Protein AF-A0A504KJ77-F1 (afdb_monomer_lite)

Sequence (96 aa):
MNRALADILVLFNKILAIVIILSSMVIFGQRAEVSGVSSIFGYLTGAVVGLSIASILCGIIALLALIENHLRRITEHAGNTTEYAAPSRRIEPRIG

Secondary structure (DSSP, 8-state):
--HHHHHHHHHHHHHHHHHHHHHHHHHHHHHHHHTTS-HHHHHHHHHHHHHHHHHHHHHHHHHHHHHHHHHHHHHHHHHHHHHTTS----------

pLDDT: mean 80.3, std 11.9, range [52.47, 93.69]

Foldseek 3Di:
DPVVVVVVLVVVLVVVLVVLQVVLLVVQLVVCVVVVHPSVVSNVVSNVVSNVVSVVVSVVSVVVVVVVVVVVVVVVVVVVVVVVVPPPPPPDPPDD

Structure (mmCIF, N/CA/C/O backbone):
data_AF-A0A504KJ77-F1
#
_entry.id   AF-A0A504KJ77-F1
#
loop_
_atom_site.group_PDB
_atom_site.id
_atom_site.type_symbol
_atom_site.label_atom_id
_atom_site.label_alt_id
_atom_site.label_comp_id
_atom_site.label_asym_id
_atom_site.label_entity_id
_atom_site.label_seq_id
_atom_site.pdbx_PDB_ins_code
_atom_site.Cartn_x
_atom_site.Cartn_y
_atom_site.Cartn_z
_atom_site.occupancy
_atom_site.B_iso_or_equiv
_atom_site.auth_seq_id
_atom_site.auth_comp_id
_atom_site.auth_asym_id
_atom_site.auth_atom_id
_atom_site.pdbx_PDB_model_num
ATOM 1 N N . MET A 1 1 ? -10.461 0.049 21.754 1.00 62.69 1 MET A N 1
ATOM 2 C CA . MET A 1 1 ? -9.034 0.121 21.376 1.00 62.69 1 MET A CA 1
ATOM 3 C C . MET A 1 1 ? -8.359 1.173 22.235 1.00 62.69 1 MET A C 1
ATOM 5 O O . MET A 1 1 ? -8.953 2.228 22.426 1.00 62.69 1 MET A O 1
ATOM 9 N N . ASN A 1 2 ? -7.155 0.916 22.754 1.00 68.94 2 ASN A N 1
ATOM 10 C CA . ASN A 1 2 ? -6.324 2.015 23.247 1.00 68.94 2 ASN A CA 1
ATOM 11 C C . ASN A 1 2 ? -6.028 2.915 22.038 1.00 68.94 2 ASN A C 1
ATOM 13 O O . ASN A 1 2 ? -5.597 2.403 21.006 1.00 68.94 2 ASN A O 1
ATOM 17 N N . ARG A 1 3 ? -6.301 4.219 22.125 1.00 73.19 3 ARG A N 1
ATOM 18 C CA . ARG A 1 3 ? -6.165 5.166 21.000 1.00 73.19 3 ARG A CA 1
ATOM 19 C C . ARG A 1 3 ? -4.771 5.096 20.353 1.00 73.19 3 ARG A C 1
ATOM 21 O O . ARG A 1 3 ? -4.648 5.211 19.142 1.00 73.19 3 ARG A O 1
ATOM 28 N N . ALA A 1 4 ? -3.761 4.764 21.159 1.00 73.44 4 ALA A N 1
ATOM 29 C CA . ALA A 1 4 ? -2.388 4.518 20.732 1.00 73.44 4 ALA A CA 1
ATOM 30 C C . ALA A 1 4 ? -2.222 3.346 19.741 1.00 73.44 4 ALA A C 1
ATOM 32 O O . ALA A 1 4 ? -1.468 3.465 18.785 1.00 73.44 4 ALA A O 1
ATOM 33 N N . LEU A 1 5 ? -2.930 2.226 19.927 1.00 72.06 5 LEU A N 1
ATOM 34 C CA . LEU A 1 5 ? -2.841 1.068 19.021 1.00 72.06 5 LEU A CA 1
ATOM 35 C C . LEU A 1 5 ? -3.397 1.396 17.631 1.00 72.06 5 LEU A C 1
ATOM 37 O O . LEU A 1 5 ? -2.837 0.963 16.628 1.00 72.06 5 LEU A O 1
ATOM 41 N N . ALA A 1 6 ? -4.464 2.197 17.577 1.00 71.56 6 ALA A N 1
ATOM 42 C CA . ALA A 1 6 ? -5.062 2.649 16.325 1.00 71.56 6 ALA A CA 1
ATOM 43 C C . ALA A 1 6 ? -4.092 3.533 15.524 1.00 71.56 6 ALA A C 1
ATOM 45 O O . ALA A 1 6 ? -3.858 3.275 14.345 1.00 71.56 6 ALA A O 1
ATOM 46 N N . ASP A 1 7 ? -3.485 4.528 16.179 1.00 77.62 7 ASP A N 1
ATOM 47 C CA . ASP A 1 7 ? -2.517 5.428 15.539 1.00 77.62 7 ASP A CA 1
ATOM 48 C C . ASP A 1 7 ? -1.264 4.684 15.058 1.00 77.62 7 ASP A C 1
ATOM 50 O O . ASP A 1 7 ? -0.776 4.936 13.954 1.00 77.62 7 ASP A O 1
ATOM 54 N N . ILE A 1 8 ? -0.770 3.721 15.843 1.00 81.94 8 ILE A N 1
ATOM 55 C CA . ILE A 1 8 ? 0.382 2.897 15.457 1.00 81.94 8 ILE A CA 1
ATOM 56 C C . ILE A 1 8 ? 0.042 2.043 14.233 1.00 81.94 8 ILE A C 1
ATOM 58 O O . ILE A 1 8 ? 0.840 1.997 13.300 1.00 81.94 8 ILE A O 1
ATOM 62 N N . LEU A 1 9 ? -1.138 1.414 14.179 1.00 80.00 9 LEU A N 1
ATOM 63 C CA . LEU A 1 9 ? -1.551 0.638 13.005 1.00 80.00 9 LEU A CA 1
ATOM 64 C C . LEU A 1 9 ? -1.636 1.503 11.745 1.00 80.00 9 LEU A C 1
ATOM 66 O O . LEU A 1 9 ? -1.179 1.080 10.685 1.00 80.00 9 LEU A O 1
ATOM 70 N N . VAL A 1 10 ? -2.192 2.713 11.847 1.00 80.31 10 VAL A N 1
ATOM 71 C CA . VAL A 1 10 ? -2.280 3.649 10.715 1.00 80.31 10 VAL A CA 1
ATOM 72 C C . VAL A 1 10 ? -0.885 4.042 10.229 1.00 80.31 10 VAL A C 1
ATOM 74 O O . VAL A 1 10 ? -0.624 4.034 9.023 1.00 80.31 10 VAL A O 1
ATOM 77 N N . LEU A 1 11 ? 0.029 4.338 11.156 1.00 86.81 11 LEU A N 1
ATOM 78 C CA . LEU A 1 11 ? 1.415 4.663 10.834 1.00 86.81 11 LEU A CA 1
ATOM 79 C C . LEU A 1 11 ? 2.130 3.483 10.162 1.00 86.81 11 LEU A C 1
ATOM 81 O O . LEU A 1 11 ? 2.724 3.658 9.097 1.00 86.81 11 LEU A O 1
ATOM 85 N N . PHE A 1 12 ? 2.030 2.283 10.739 1.00 85.25 12 PHE A N 1
ATOM 86 C CA . PHE A 1 12 ? 2.611 1.069 10.169 1.00 85.25 12 PHE A CA 1
ATOM 87 C C . PHE A 1 12 ? 2.048 0.781 8.781 1.00 85.25 12 PHE A C 1
ATOM 89 O O . PHE A 1 12 ? 2.818 0.473 7.880 1.00 85.25 12 PHE A O 1
ATOM 96 N N . ASN A 1 13 ? 0.742 0.952 8.569 1.00 86.88 13 ASN A N 1
ATOM 97 C CA . ASN A 1 13 ? 0.110 0.717 7.274 1.00 86.88 13 ASN A CA 1
ATOM 98 C C . ASN A 1 13 ? 0.654 1.663 6.188 1.00 86.88 13 ASN A C 1
ATOM 100 O O . ASN A 1 13 ? 0.966 1.223 5.083 1.00 86.88 13 ASN A O 1
ATOM 104 N N . LYS A 1 14 ? 0.857 2.951 6.511 1.00 87.25 14 LYS A N 1
ATOM 105 C CA . LYS A 1 14 ? 1.497 3.902 5.583 1.00 87.25 14 LYS A CA 1
ATOM 106 C C . LYS A 1 14 ? 2.937 3.508 5.264 1.00 87.25 14 LYS A C 1
ATOM 108 O O . LYS A 1 14 ? 3.332 3.555 4.103 1.00 87.25 14 LYS A O 1
ATOM 113 N N . ILE A 1 15 ? 3.716 3.124 6.276 1.00 92.44 15 ILE A N 1
ATOM 114 C CA . ILE A 1 15 ? 5.110 2.699 6.088 1.00 92.44 15 ILE A CA 1
ATOM 115 C C . ILE A 1 15 ? 5.162 1.448 5.207 1.00 92.44 15 ILE A C 1
ATOM 117 O O . ILE A 1 15 ? 5.930 1.394 4.251 1.00 92.44 15 ILE A O 1
ATOM 121 N N . LEU A 1 16 ? 4.305 0.468 5.482 1.00 90.38 16 LEU A N 1
ATOM 122 C CA . LEU A 1 16 ? 4.264 -0.806 4.775 1.00 90.38 16 LEU A CA 1
ATOM 123 C C . LEU A 1 16 ? 3.860 -0.614 3.305 1.00 90.38 16 LEU A C 1
ATOM 125 O O . LEU A 1 16 ? 4.487 -1.195 2.422 1.00 90.38 16 LEU A O 1
ATOM 129 N N . ALA A 1 17 ? 2.913 0.287 3.023 1.00 88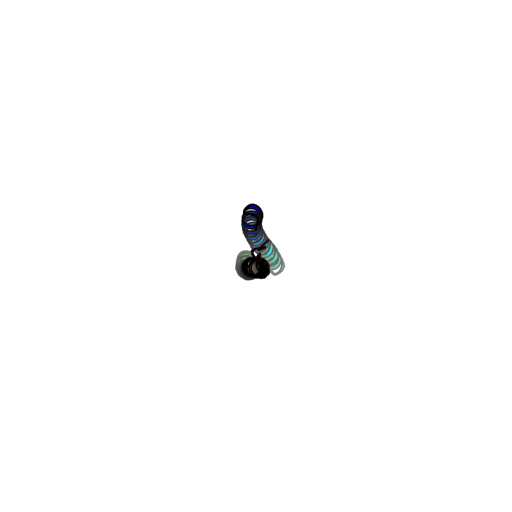.81 17 ALA A N 1
ATOM 130 C CA . ALA A 1 17 ? 2.569 0.681 1.657 1.00 88.81 17 ALA A CA 1
ATOM 131 C C . ALA A 1 17 ? 3.769 1.272 0.897 1.00 88.81 17 ALA A C 1
ATOM 133 O O . ALA A 1 17 ? 4.052 0.860 -0.228 1.00 88.81 17 ALA A O 1
ATOM 134 N N . ILE A 1 18 ? 4.509 2.196 1.521 1.00 92.12 18 ILE A N 1
ATOM 135 C CA . ILE A 1 18 ? 5.703 2.809 0.917 1.00 92.12 18 ILE A CA 1
ATOM 136 C C . ILE A 1 18 ? 6.766 1.741 0.636 1.00 92.12 18 ILE A C 1
ATOM 138 O O . ILE A 1 18 ? 7.332 1.707 -0.455 1.00 92.12 18 ILE A O 1
ATOM 142 N N . VAL A 1 19 ? 7.006 0.836 1.587 1.00 93.19 19 VAL A N 1
ATOM 143 C CA . VAL A 1 19 ? 7.988 -0.248 1.441 1.00 93.19 19 VAL A CA 1
ATOM 144 C C . VAL A 1 19 ? 7.614 -1.190 0.293 1.00 93.19 19 VAL A C 1
ATOM 146 O O . VAL A 1 19 ? 8.482 -1.553 -0.502 1.00 93.19 19 VAL A O 1
ATOM 149 N N . ILE A 1 20 ? 6.337 -1.555 0.145 1.00 92.38 20 ILE A N 1
ATOM 150 C CA . ILE A 1 20 ? 5.874 -2.399 -0.970 1.00 92.38 20 ILE A CA 1
ATOM 151 C C . ILE A 1 20 ? 6.088 -1.698 -2.313 1.00 92.38 20 ILE A C 1
ATOM 153 O O . ILE A 1 20 ? 6.607 -2.301 -3.254 1.00 92.38 20 ILE A O 1
ATOM 157 N N . ILE A 1 21 ? 5.714 -0.423 -2.418 1.00 91.25 21 ILE A N 1
ATOM 158 C CA . ILE A 1 21 ? 5.838 0.327 -3.674 1.00 91.25 21 ILE A CA 1
ATOM 159 C C . ILE A 1 21 ? 7.315 0.478 -4.059 1.00 91.25 21 ILE A C 1
ATOM 161 O O . ILE A 1 21 ? 7.690 0.197 -5.194 1.00 91.25 21 ILE A O 1
ATOM 165 N N . LEU A 1 22 ? 8.182 0.844 -3.113 1.00 91.69 22 LEU A N 1
ATOM 166 C CA . LEU A 1 22 ? 9.612 0.993 -3.389 1.00 91.69 22 LEU A CA 1
ATOM 167 C C . LEU A 1 22 ? 10.275 -0.345 -3.738 1.00 91.69 22 LEU A C 1
ATOM 169 O O . LEU A 1 22 ? 11.022 -0.421 -4.711 1.00 91.69 22 LEU A O 1
ATOM 173 N N . SER A 1 23 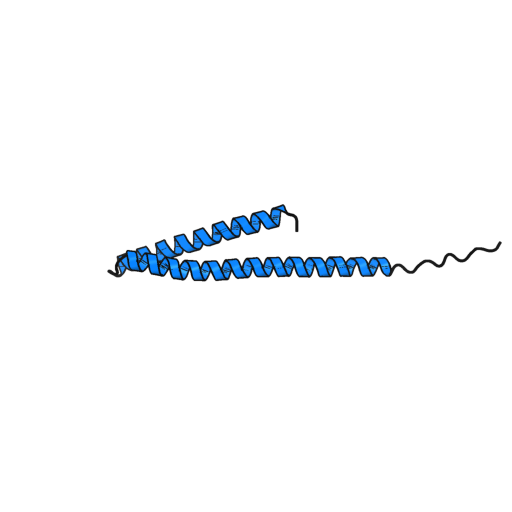? 9.982 -1.413 -2.991 1.00 91.69 23 SER A N 1
ATOM 174 C CA . SER A 1 23 ? 10.559 -2.737 -3.263 1.00 91.69 23 SER A CA 1
ATOM 175 C C . SER A 1 23 ? 10.122 -3.288 -4.622 1.00 91.69 23 SER A C 1
ATOM 177 O O . SER A 1 23 ? 10.959 -3.773 -5.378 1.00 91.69 23 SER A O 1
ATOM 179 N N . SER A 1 24 ? 8.847 -3.152 -4.985 1.00 90.31 24 SER A N 1
ATOM 180 C CA . SER A 1 24 ? 8.350 -3.558 -6.307 1.00 90.31 24 SER A CA 1
ATOM 181 C C . SER A 1 24 ? 8.962 -2.739 -7.448 1.00 90.31 24 SER A C 1
ATOM 183 O O . SER A 1 24 ? 9.377 -3.330 -8.445 1.00 90.31 24 SER A O 1
ATOM 185 N N . MET A 1 25 ? 9.112 -1.417 -7.305 1.00 88.19 25 MET A N 1
ATOM 186 C CA . MET A 1 25 ? 9.822 -0.595 -8.295 1.00 88.19 25 MET A CA 1
ATOM 187 C C . MET A 1 25 ? 11.269 -1.056 -8.489 1.00 88.19 25 MET A C 1
ATOM 189 O O . MET A 1 25 ? 11.701 -1.208 -9.630 1.00 88.19 25 MET A O 1
ATOM 193 N N . VAL A 1 26 ? 12.004 -1.331 -7.407 1.00 90.81 26 VAL A N 1
ATOM 194 C CA . VAL A 1 26 ? 13.393 -1.817 -7.485 1.00 90.81 26 VAL A CA 1
ATOM 195 C C . VAL A 1 26 ? 13.463 -3.189 -8.160 1.00 90.81 26 VAL A C 1
ATOM 197 O O . VAL A 1 26 ? 14.255 -3.374 -9.080 1.00 90.81 26 VAL A O 1
ATOM 200 N N . ILE A 1 27 ? 12.606 -4.137 -7.763 1.00 89.94 27 ILE A N 1
ATOM 201 C CA . ILE A 1 27 ? 12.594 -5.499 -8.321 1.00 89.94 27 ILE A CA 1
ATOM 202 C C . ILE A 1 27 ? 12.312 -5.474 -9.827 1.00 89.94 27 ILE A C 1
ATOM 204 O O . ILE A 1 27 ? 13.008 -6.135 -10.599 1.00 89.94 27 ILE A O 1
ATOM 208 N N . PHE A 1 28 ? 11.296 -4.727 -10.263 1.00 88.31 28 PHE A N 1
ATOM 209 C CA . PHE A 1 28 ? 10.939 -4.659 -11.680 1.00 88.31 28 PHE A CA 1
ATOM 210 C C . PHE A 1 28 ? 11.918 -3.808 -12.496 1.00 88.31 28 PHE A C 1
ATOM 212 O O . PHE A 1 28 ? 12.186 -4.151 -13.646 1.00 88.31 28 PHE A O 1
ATOM 219 N N . GLY A 1 29 ? 12.492 -2.751 -11.914 1.00 85.38 29 GLY A N 1
ATOM 220 C CA . GLY A 1 29 ? 13.552 -1.958 -12.540 1.00 85.38 29 GLY A CA 1
ATOM 221 C C . GLY A 1 29 ? 14.798 -2.791 -12.835 1.00 85.38 29 GLY A C 1
ATOM 222 O O . GLY A 1 29 ? 15.229 -2.865 -13.984 1.00 85.38 29 GLY A O 1
ATOM 223 N N . GLN A 1 30 ? 15.305 -3.519 -11.834 1.00 89.19 30 GLN A N 1
ATOM 224 C CA . GLN A 1 30 ? 16.455 -4.415 -12.005 1.00 89.19 30 GLN A CA 1
ATOM 225 C C . GLN A 1 30 ? 16.170 -5.540 -13.001 1.00 89.19 30 GLN A C 1
ATOM 227 O O . GLN A 1 30 ? 17.020 -5.888 -13.819 1.00 89.19 30 GLN A O 1
ATOM 232 N N . ARG A 1 31 ? 14.958 -6.109 -12.979 1.00 86.94 31 ARG A N 1
ATOM 233 C CA . ARG A 1 31 ? 14.572 -7.125 -13.966 1.00 86.9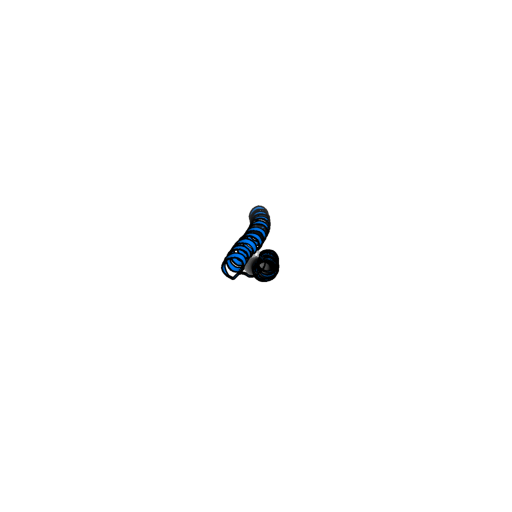4 31 ARG A CA 1
ATOM 234 C C . ARG A 1 31 ? 14.531 -6.560 -15.383 1.00 86.94 31 ARG A C 1
ATOM 236 O O . ARG A 1 31 ? 14.974 -7.251 -16.295 1.00 86.94 31 ARG A O 1
ATOM 243 N N . ALA A 1 32 ? 14.038 -5.339 -15.583 1.00 84.19 32 ALA A N 1
ATOM 244 C CA . ALA A 1 32 ? 14.008 -4.709 -16.902 1.00 84.19 32 ALA A CA 1
ATOM 245 C C . ALA A 1 32 ? 15.421 -4.484 -17.462 1.00 84.19 32 ALA A C 1
ATOM 247 O O . ALA A 1 32 ? 15.664 -4.834 -18.615 1.00 84.19 32 ALA A O 1
ATOM 248 N N . GLU A 1 33 ? 16.357 -4.026 -16.623 1.00 81.88 33 GLU A N 1
ATOM 249 C CA . GLU A 1 33 ? 17.771 -3.846 -16.984 1.00 81.88 33 GLU A CA 1
ATOM 250 C C . GLU A 1 33 ? 18.416 -5.146 -17.477 1.00 81.88 33 GLU A C 1
ATOM 252 O O . GLU A 1 33 ? 19.049 -5.167 -18.530 1.00 81.88 33 GLU A O 1
ATOM 257 N N . VAL A 1 34 ? 18.188 -6.255 -16.768 1.00 84.62 34 VAL A N 1
ATOM 258 C CA . VAL A 1 34 ? 18.703 -7.582 -17.157 1.00 84.62 34 VAL A CA 1
ATOM 259 C C . VAL A 1 34 ? 18.038 -8.104 -18.438 1.00 84.62 34 VAL A C 1
ATOM 261 O O . VAL A 1 34 ? 18.653 -8.837 -19.207 1.00 84.62 34 VAL A O 1
ATOM 264 N N . SER A 1 35 ? 16.787 -7.716 -18.685 1.00 81.81 35 SER A N 1
ATOM 265 C CA . SER A 1 35 ? 15.988 -8.165 -19.834 1.00 81.81 35 SER A CA 1
ATOM 266 C C . SER A 1 35 ? 16.272 -7.382 -21.123 1.00 81.81 35 SER A C 1
ATOM 268 O O . SER A 1 35 ? 15.672 -7.682 -22.153 1.00 81.81 35 SER A O 1
ATOM 270 N N . GLY A 1 36 ? 17.113 -6.340 -21.074 1.00 81.56 36 GLY A N 1
ATOM 271 C CA . GLY A 1 36 ? 17.319 -5.412 -22.195 1.00 81.56 36 GLY A CA 1
ATOM 272 C C . GLY A 1 36 ? 16.103 -4.526 -22.499 1.00 81.56 36 GLY A C 1
ATOM 273 O O . GLY A 1 36 ? 16.048 -3.879 -23.543 1.00 81.56 36 GLY A O 1
ATOM 274 N N . VAL A 1 37 ? 15.120 -4.492 -21.595 1.00 81.56 37 VAL A N 1
ATOM 275 C CA . VAL A 1 37 ? 13.943 -3.622 -21.674 1.00 81.56 37 VAL A CA 1
ATOM 276 C C . VAL A 1 37 ? 14.293 -2.290 -21.015 1.00 81.56 37 VAL A C 1
ATOM 278 O O . VAL A 1 37 ? 15.064 -2.246 -20.060 1.00 81.56 37 VAL A O 1
ATOM 281 N N . SER A 1 38 ? 13.725 -1.182 -21.498 1.00 85.94 38 SER A N 1
ATOM 282 C CA . SER A 1 38 ? 13.949 0.133 -20.884 1.00 85.94 38 SER A CA 1
ATOM 283 C C . SER A 1 38 ? 13.654 0.099 -19.378 1.00 85.94 38 SER A C 1
ATOM 285 O O . SER A 1 38 ? 12.532 -0.226 -18.975 1.00 85.94 38 SER A O 1
ATOM 287 N N . SER A 1 39 ? 14.630 0.487 -18.548 1.00 82.62 39 SER A N 1
ATOM 288 C CA . SER A 1 39 ? 14.489 0.510 -17.085 1.00 82.62 39 SER A CA 1
ATOM 289 C C . SER A 1 39 ? 13.285 1.339 -16.641 1.00 82.62 39 SER A C 1
ATOM 291 O O . SER A 1 39 ? 12.596 0.969 -15.696 1.00 82.62 39 SER A O 1
ATOM 293 N N . ILE A 1 40 ? 12.971 2.417 -17.370 1.00 87.75 40 ILE A N 1
ATOM 294 C CA . ILE A 1 40 ? 11.807 3.281 -17.121 1.00 87.75 40 ILE A CA 1
ATOM 295 C C . ILE A 1 40 ? 10.506 2.474 -17.180 1.00 87.75 40 ILE A C 1
ATOM 297 O O . ILE A 1 40 ? 9.646 2.627 -16.315 1.00 87.75 40 ILE A O 1
ATOM 301 N N . PHE A 1 41 ? 10.372 1.579 -18.161 1.00 88.50 41 PHE A N 1
ATOM 302 C CA . PHE A 1 41 ? 9.196 0.721 -18.293 1.00 88.50 41 PHE A CA 1
ATOM 303 C C . PHE A 1 41 ? 9.106 -0.297 -17.143 1.00 88.50 41 PHE A C 1
ATOM 305 O O . PHE A 1 41 ? 8.017 -0.559 -16.629 1.00 88.50 41 PHE A O 1
ATOM 312 N N . GLY A 1 42 ? 10.253 -0.811 -16.683 1.00 87.25 42 GLY A N 1
ATOM 313 C CA . GLY A 1 42 ? 10.358 -1.649 -15.486 1.00 87.25 42 GLY A CA 1
ATOM 314 C C . GLY A 1 42 ? 9.889 -0.933 -14.223 1.00 87.25 42 GLY A C 1
ATOM 315 O O . GLY A 1 42 ? 8.999 -1.427 -13.534 1.00 87.25 42 GLY A O 1
ATOM 316 N N . TYR A 1 43 ? 10.414 0.264 -13.950 1.00 87.19 43 TYR A N 1
ATOM 317 C CA . TYR A 1 43 ? 10.009 1.069 -12.794 1.00 87.19 43 TYR A CA 1
ATOM 318 C C . TYR A 1 43 ? 8.517 1.416 -12.823 1.00 87.19 43 TYR A C 1
ATOM 320 O O . TYR A 1 43 ? 7.851 1.323 -11.792 1.00 87.19 43 TYR A O 1
ATOM 328 N N . LEU A 1 44 ? 7.973 1.769 -13.993 1.00 91.44 44 LEU A N 1
ATOM 329 C CA . LEU A 1 44 ? 6.557 2.107 -14.145 1.00 91.44 44 LEU A CA 1
ATOM 330 C C . LEU A 1 44 ? 5.653 0.891 -13.893 1.00 91.44 44 LEU A C 1
ATOM 332 O O . LEU A 1 44 ? 4.672 0.986 -13.158 1.00 91.44 44 LEU A O 1
ATOM 336 N N . THR A 1 45 ? 6.020 -0.269 -14.441 1.00 91.00 45 THR A N 1
ATOM 337 C CA . THR A 1 45 ? 5.299 -1.530 -14.211 1.00 91.00 45 THR A CA 1
ATOM 338 C C . THR A 1 45 ? 5.366 -1.932 -12.739 1.00 91.00 45 THR A C 1
ATOM 340 O O . THR A 1 45 ? 4.345 -2.261 -12.136 1.00 91.00 45 THR A O 1
ATOM 343 N N . GLY A 1 46 ? 6.554 -1.832 -12.136 1.00 89.00 46 GLY A N 1
ATOM 344 C CA . GLY A 1 46 ? 6.766 -2.078 -10.714 1.00 89.00 46 GLY A CA 1
ATOM 345 C C . GLY A 1 46 ? 5.911 -1.172 -9.833 1.00 89.00 46 GLY A C 1
ATOM 346 O O . GLY A 1 46 ? 5.286 -1.666 -8.903 1.00 89.00 46 GLY A O 1
ATOM 347 N N . ALA A 1 47 ? 5.799 0.117 -10.163 1.00 90.19 47 ALA A N 1
ATOM 348 C CA . ALA A 1 47 ? 4.964 1.059 -9.423 1.00 90.19 47 ALA A CA 1
ATOM 349 C C . ALA A 1 47 ? 3.474 0.690 -9.479 1.00 90.19 47 ALA A C 1
ATOM 351 O O . ALA A 1 47 ? 2.803 0.713 -8.451 1.00 90.19 47 ALA A O 1
ATOM 352 N N . VAL A 1 48 ? 2.953 0.311 -10.653 1.00 93.69 48 VAL A N 1
ATOM 353 C CA . VAL A 1 48 ? 1.539 -0.081 -10.817 1.00 93.69 48 VAL A CA 1
ATOM 354 C C . VAL A 1 48 ? 1.231 -1.371 -10.055 1.00 93.69 48 VAL A C 1
ATOM 356 O O . VAL A 1 48 ? 0.235 -1.448 -9.330 1.00 93.69 48 VAL A O 1
ATOM 359 N N . VAL A 1 49 ? 2.099 -2.378 -10.177 1.00 93.31 49 VAL A N 1
ATOM 360 C CA . VAL A 1 49 ? 1.952 -3.656 -9.465 1.00 93.31 49 VAL A CA 1
ATOM 361 C C . VAL A 1 49 ? 2.077 -3.441 -7.955 1.00 93.31 49 VAL A C 1
ATOM 363 O O . VAL A 1 49 ? 1.233 -3.907 -7.190 1.00 93.31 49 VAL A O 1
ATOM 366 N N . GLY A 1 50 ? 3.080 -2.677 -7.526 1.00 90.75 50 GLY A N 1
ATOM 367 C CA . GLY A 1 50 ? 3.304 -2.300 -6.136 1.00 90.75 50 GLY A CA 1
ATOM 368 C C . GLY A 1 50 ? 2.122 -1.576 -5.516 1.00 90.75 50 GLY A C 1
ATOM 369 O O . GLY A 1 50 ? 1.677 -1.943 -4.431 1.00 90.75 50 GLY A O 1
ATOM 370 N N . LEU A 1 51 ? 1.574 -0.586 -6.224 1.00 91.75 51 LEU A N 1
ATOM 371 C CA . LEU A 1 51 ? 0.403 0.166 -5.785 1.00 91.75 51 LEU A CA 1
ATOM 372 C C . LEU A 1 51 ? -0.827 -0.736 -5.650 1.00 91.75 51 LEU A C 1
ATOM 374 O O . LEU A 1 51 ? -1.567 -0.620 -4.675 1.00 91.75 51 LEU A O 1
ATOM 378 N N . SER A 1 52 ? -1.021 -1.662 -6.592 1.00 93.19 52 SER A N 1
ATOM 379 C CA . SER A 1 52 ? -2.135 -2.614 -6.562 1.00 93.19 52 SER A CA 1
ATOM 380 C C . SER A 1 52 ? -2.052 -3.526 -5.333 1.00 93.19 52 SER A C 1
ATOM 382 O O . SER A 1 52 ? -3.022 -3.658 -4.588 1.00 93.19 52 SER A O 1
ATOM 384 N N . ILE A 1 53 ? -0.873 -4.097 -5.066 1.00 92.44 53 ILE A N 1
ATOM 385 C CA . ILE A 1 53 ? -0.634 -4.964 -3.902 1.00 92.44 53 ILE A CA 1
ATOM 386 C C . ILE A 1 53 ? -0.781 -4.175 -2.594 1.00 92.44 53 ILE A C 1
ATOM 388 O O . ILE A 1 53 ? -1.448 -4.636 -1.665 1.00 92.44 53 ILE A O 1
ATOM 392 N N . ALA A 1 54 ? -0.198 -2.975 -2.523 1.00 91.31 54 ALA A N 1
ATOM 393 C CA . ALA A 1 54 ? -0.291 -2.110 -1.352 1.00 91.31 54 ALA A CA 1
ATOM 394 C C . ALA A 1 54 ? -1.747 -1.726 -1.050 1.00 91.31 54 ALA A C 1
ATOM 396 O O . ALA A 1 54 ? -2.172 -1.813 0.097 1.00 91.31 54 ALA A O 1
ATOM 397 N N . SER A 1 55 ? -2.536 -1.371 -2.070 1.00 90.56 55 SER A N 1
ATOM 398 C CA . SER A 1 55 ? -3.956 -1.037 -1.916 1.00 90.56 55 SER A CA 1
ATOM 399 C C . SER A 1 55 ? -4.760 -2.196 -1.324 1.00 90.56 55 SER A C 1
ATOM 401 O O . SER A 1 55 ? -5.520 -1.988 -0.376 1.00 90.56 55 SER A O 1
ATOM 403 N N . ILE A 1 56 ? -4.545 -3.418 -1.823 1.00 91.56 56 ILE A N 1
ATOM 404 C CA . ILE A 1 56 ? -5.224 -4.620 -1.323 1.00 91.56 56 ILE A CA 1
ATOM 405 C C . ILE A 1 56 ? -4.876 -4.854 0.150 1.00 91.56 56 ILE A C 1
ATOM 407 O O . ILE A 1 56 ? -5.771 -5.010 0.980 1.00 91.56 56 ILE A O 1
ATOM 411 N N . LEU A 1 57 ? -3.588 -4.828 0.499 1.00 89.56 57 LEU A N 1
ATOM 412 C CA . LEU A 1 57 ? -3.142 -5.064 1.874 1.00 89.56 57 LEU A CA 1
ATOM 413 C C . LEU A 1 57 ? -3.632 -3.975 2.835 1.00 89.56 57 LEU A C 1
ATOM 415 O O . LEU A 1 57 ? -4.162 -4.296 3.899 1.00 89.56 57 LEU A O 1
ATOM 419 N N . CYS A 1 58 ? -3.535 -2.702 2.445 1.00 89.06 58 CYS A N 1
ATOM 420 C CA . CYS A 1 58 ? -4.058 -1.595 3.241 1.00 89.06 58 CYS A CA 1
ATOM 421 C C . CYS A 1 58 ? -5.572 -1.712 3.458 1.00 89.06 58 CYS A C 1
ATOM 423 O O . CYS A 1 58 ? -6.048 -1.427 4.558 1.00 89.06 58 CYS A O 1
ATOM 425 N N . GLY A 1 59 ? -6.316 -2.144 2.436 1.00 86.50 59 GLY A N 1
ATOM 426 C CA . GLY A 1 59 ? -7.754 -2.386 2.522 1.00 86.50 59 GLY A CA 1
ATOM 427 C C . GLY A 1 59 ? -8.106 -3.517 3.489 1.00 86.50 59 GLY A C 1
ATOM 428 O O . GLY A 1 59 ? -8.985 -3.345 4.331 1.00 86.50 59 GLY A O 1
ATOM 429 N N . ILE A 1 60 ? -7.382 -4.641 3.431 1.00 88.44 60 ILE A N 1
ATOM 430 C CA . ILE A 1 60 ? -7.585 -5.784 4.338 1.00 88.44 60 ILE A CA 1
ATOM 431 C C . ILE A 1 60 ? -7.347 -5.372 5.794 1.00 88.44 60 ILE A C 1
ATOM 433 O O . ILE A 1 60 ? -8.166 -5.676 6.660 1.00 88.44 60 ILE A O 1
ATOM 437 N N . ILE A 1 61 ? -6.262 -4.642 6.070 1.00 86.06 61 ILE A N 1
ATOM 438 C CA . ILE A 1 61 ? -5.936 -4.180 7.427 1.00 86.06 61 ILE A CA 1
ATOM 439 C C . ILE A 1 61 ? -7.032 -3.250 7.964 1.00 86.06 61 ILE A C 1
ATOM 441 O O . ILE A 1 61 ? -7.470 -3.406 9.105 1.00 86.06 61 ILE A O 1
ATOM 445 N N . ALA A 1 62 ? -7.519 -2.316 7.142 1.00 84.38 62 ALA A N 1
ATOM 446 C CA . ALA A 1 62 ? -8.615 -1.429 7.525 1.00 84.38 62 ALA A CA 1
ATOM 447 C C . ALA A 1 62 ? -9.905 -2.209 7.831 1.00 84.38 62 ALA A C 1
ATOM 449 O O . ALA A 1 62 ? -10.604 -1.910 8.801 1.00 84.38 62 ALA A O 1
ATOM 450 N N . LEU A 1 63 ? -10.198 -3.238 7.036 1.00 87.06 63 LEU A N 1
ATOM 451 C CA . LEU A 1 63 ? -11.389 -4.064 7.200 1.00 87.06 63 LEU A CA 1
ATOM 452 C C . LEU A 1 63 ? -11.321 -4.911 8.481 1.00 87.06 63 LEU A C 1
ATOM 454 O O . LEU A 1 63 ? -12.301 -4.981 9.219 1.00 87.06 63 LEU A O 1
ATOM 458 N N . LEU A 1 64 ? -10.153 -5.469 8.810 1.00 85.62 64 LEU A N 1
ATOM 459 C CA . LEU A 1 64 ? -9.929 -6.180 10.074 1.00 85.62 64 LEU A CA 1
ATOM 460 C C . LEU A 1 64 ? -10.082 -5.258 11.292 1.00 85.62 64 LEU A C 1
ATOM 462 O O . LEU A 1 64 ? -10.714 -5.649 12.272 1.00 85.62 64 LEU A O 1
ATOM 466 N N . ALA A 1 65 ? -9.587 -4.019 11.216 1.00 82.75 65 ALA A N 1
ATOM 467 C CA . ALA A 1 65 ? -9.759 -3.035 12.288 1.00 82.75 65 ALA A CA 1
ATOM 468 C C . ALA A 1 65 ? -11.240 -2.666 12.515 1.00 82.75 65 ALA A C 1
ATOM 470 O O . ALA A 1 65 ? -11.682 -2.496 13.655 1.00 82.75 65 ALA A O 1
ATOM 471 N N . LEU A 1 66 ? -12.037 -2.579 11.442 1.00 82.81 66 LEU A N 1
ATOM 472 C CA . LEU A 1 66 ? -13.486 -2.379 11.545 1.00 82.81 66 LEU A CA 1
ATOM 473 C C . LEU A 1 66 ? -14.180 -3.581 12.193 1.00 82.81 66 LEU A C 1
ATOM 475 O O . LEU A 1 66 ? -15.034 -3.392 13.062 1.00 82.81 66 LEU A O 1
ATOM 479 N N . ILE A 1 67 ? -13.797 -4.800 11.804 1.00 85.38 67 ILE A N 1
ATOM 480 C CA . ILE A 1 67 ? -14.326 -6.038 12.386 1.00 85.38 67 ILE A CA 1
ATOM 481 C C . ILE A 1 67 ? -14.037 -6.084 13.890 1.00 85.38 67 ILE A C 1
ATOM 483 O O . ILE A 1 67 ? -14.961 -6.293 14.674 1.00 85.38 67 ILE A O 1
ATOM 487 N N . GLU A 1 68 ? -12.800 -5.816 14.315 1.00 84.31 68 GLU A N 1
ATOM 488 C CA . GLU A 1 68 ? -12.432 -5.795 15.737 1.00 84.31 68 GLU A CA 1
ATOM 489 C C . GLU A 1 68 ? -13.304 -4.810 16.528 1.00 84.31 68 GLU A C 1
ATOM 491 O O . GLU A 1 68 ? -13.831 -5.142 17.592 1.00 84.31 68 GLU A O 1
ATOM 496 N N . ASN A 1 69 ? -13.524 -3.610 15.986 1.00 81.38 69 ASN A N 1
ATOM 497 C CA . ASN A 1 69 ? -14.364 -2.603 16.625 1.00 81.38 69 ASN A CA 1
ATOM 498 C C . ASN A 1 69 ? -15.834 -3.048 16.730 1.00 81.38 69 ASN A C 1
ATOM 500 O O . ASN A 1 69 ? -16.476 -2.812 17.755 1.00 81.38 69 ASN A O 1
ATOM 504 N N . HIS A 1 70 ? -16.364 -3.718 15.704 1.00 83.56 70 HIS A N 1
ATOM 505 C CA . HIS A 1 70 ? -17.712 -4.282 15.741 1.00 83.56 70 HIS A CA 1
ATOM 506 C C . HIS A 1 70 ? -17.845 -5.403 16.778 1.00 83.56 70 HIS A C 1
ATOM 508 O O . HIS A 1 70 ? -18.768 -5.351 17.591 1.00 83.56 70 HIS A O 1
ATOM 514 N N . LEU A 1 71 ? -16.916 -6.366 16.813 1.00 82.19 71 LEU A N 1
ATOM 515 C CA . LEU A 1 71 ? -16.918 -7.427 17.827 1.00 82.19 71 LEU A CA 1
ATOM 516 C C . LEU A 1 71 ? -16.818 -6.851 19.238 1.00 82.19 71 LEU A C 1
ATOM 518 O O . LEU A 1 71 ? -17.561 -7.258 20.127 1.00 82.19 71 LEU A O 1
ATOM 522 N N . ARG A 1 72 ? -15.946 -5.859 19.440 1.00 80.31 72 ARG A N 1
ATOM 523 C CA . ARG A 1 72 ? -15.773 -5.214 20.742 1.00 80.31 72 ARG A CA 1
ATOM 524 C C . ARG A 1 72 ? -17.068 -4.565 21.232 1.00 80.31 72 ARG A C 1
ATOM 526 O O . ARG A 1 72 ? -17.411 -4.725 22.398 1.00 80.31 72 ARG A O 1
ATOM 533 N N . ARG A 1 73 ? -17.818 -3.903 20.343 1.00 80.88 73 ARG A N 1
ATOM 534 C CA . ARG A 1 73 ? -19.129 -3.317 20.673 1.00 80.88 73 ARG A CA 1
ATOM 535 C C . ARG A 1 73 ? -20.172 -4.374 21.026 1.00 80.88 73 ARG A C 1
ATOM 537 O O . ARG A 1 73 ? -20.920 -4.172 21.977 1.00 80.88 73 ARG A O 1
ATOM 544 N N . ILE A 1 74 ? -20.210 -5.488 20.293 1.00 80.06 74 ILE A N 1
ATOM 545 C CA . ILE A 1 74 ? -21.137 -6.596 20.574 1.00 80.06 74 ILE A CA 1
ATOM 546 C C . ILE A 1 74 ? -20.846 -7.190 21.957 1.00 80.06 74 ILE A C 1
ATOM 548 O O . ILE A 1 74 ? -21.769 -7.363 22.748 1.00 80.06 74 ILE A O 1
ATOM 552 N N . THR A 1 75 ? -19.576 -7.432 22.286 1.00 80.38 75 THR A N 1
ATOM 553 C CA . THR A 1 75 ? -19.174 -7.947 23.603 1.00 80.38 75 THR A CA 1
ATOM 554 C C . THR A 1 75 ? -19.493 -6.963 24.732 1.00 80.38 75 THR A C 1
ATOM 556 O O . THR A 1 75 ? -20.005 -7.375 25.770 1.00 80.38 75 THR A O 1
ATOM 559 N N . GLU A 1 76 ? -19.249 -5.661 24.530 1.00 78.06 76 GLU A N 1
ATOM 560 C CA . GLU A 1 76 ? -19.622 -4.615 25.498 1.00 78.06 76 GLU A CA 1
ATOM 561 C C . GLU A 1 76 ? -21.146 -4.585 25.741 1.00 78.06 76 GLU A C 1
ATOM 563 O O . GLU A 1 76 ? -21.585 -4.458 26.882 1.00 78.06 76 GLU A O 1
ATOM 568 N N . HIS A 1 77 ? -21.968 -4.768 24.701 1.00 69.38 77 HIS A N 1
ATOM 569 C CA . HIS A 1 77 ? -23.429 -4.823 24.853 1.00 69.38 77 HIS A CA 1
ATOM 570 C C . HIS A 1 77 ? -23.899 -6.123 25.519 1.00 69.38 77 HIS A C 1
ATOM 572 O O . HIS A 1 77 ? -24.792 -6.079 26.362 1.00 69.38 77 HIS A O 1
ATOM 578 N N . ALA A 1 78 ? -23.275 -7.261 25.200 1.00 69.31 78 ALA A N 1
ATOM 579 C CA . ALA A 1 78 ? -23.595 -8.553 25.805 1.00 69.31 78 ALA A CA 1
ATOM 580 C C . ALA A 1 78 ? -23.309 -8.580 27.320 1.00 69.31 78 ALA A C 1
ATOM 582 O O . ALA A 1 78 ? -24.106 -9.127 28.086 1.00 69.31 78 ALA A O 1
ATOM 583 N N . GLY A 1 79 ? -22.221 -7.938 27.767 1.00 61.69 79 GLY A N 1
ATOM 584 C CA . GLY A 1 79 ? -21.887 -7.794 29.188 1.00 61.69 79 GLY A CA 1
ATOM 585 C C . GLY A 1 79 ? -22.951 -7.027 29.981 1.00 61.69 79 GLY A C 1
ATOM 586 O O . GLY A 1 79 ? -23.397 -7.498 31.027 1.00 61.69 79 GLY A O 1
ATOM 587 N N . ASN A 1 80 ? -23.443 -5.911 29.438 1.00 59.38 80 ASN A N 1
ATOM 588 C CA . ASN A 1 80 ? -24.428 -5.057 30.114 1.00 59.38 80 ASN A CA 1
ATOM 589 C C . ASN A 1 80 ? -25.812 -5.713 30.267 1.00 59.38 80 ASN A C 1
ATOM 591 O O . ASN A 1 80 ? -26.524 -5.439 31.233 1.00 59.38 80 ASN A O 1
ATOM 595 N N . THR A 1 81 ? -26.200 -6.619 29.364 1.00 56.72 81 THR A N 1
ATOM 596 C CA . THR A 1 81 ? -27.445 -7.399 29.510 1.00 56.72 81 THR A CA 1
ATOM 597 C C . THR A 1 81 ? -27.425 -8.352 30.704 1.00 56.72 81 THR A C 1
ATOM 599 O O . THR A 1 81 ? -28.481 -8.674 31.244 1.00 56.72 81 THR A O 1
ATOM 602 N N . THR A 1 82 ? -26.244 -8.793 31.142 1.00 57.03 82 THR A N 1
ATOM 603 C CA . THR A 1 82 ? -26.119 -9.742 32.260 1.00 57.03 82 THR A CA 1
ATOM 604 C C . THR A 1 82 ? -26.261 -9.031 33.610 1.00 57.03 82 THR A C 1
ATOM 606 O O . THR A 1 82 ? -26.788 -9.609 34.556 1.00 57.03 82 THR A O 1
ATOM 609 N N . GLU A 1 83 ? -25.888 -7.750 33.691 1.00 52.97 83 GLU A N 1
ATOM 610 C CA . GLU A 1 83 ? -26.063 -6.927 34.897 1.00 52.97 83 GLU A CA 1
ATOM 611 C C . GLU A 1 83 ? -27.541 -6.572 35.150 1.00 52.97 83 GLU A C 1
ATOM 613 O O . GLU A 1 83 ? -27.988 -6.536 36.296 1.00 52.97 83 GLU A O 1
ATOM 618 N N . TYR A 1 84 ? -28.349 -6.444 34.090 1.00 52.47 84 TYR A N 1
ATOM 619 C CA . TYR A 1 84 ? -29.811 -6.317 34.201 1.00 52.47 84 TYR A CA 1
ATOM 620 C C . TYR A 1 84 ? -30.528 -7.624 34.575 1.00 52.47 84 TYR A C 1
ATOM 622 O O . TYR A 1 84 ? -31.694 -7.593 34.969 1.00 52.47 84 TYR A O 1
ATOM 630 N N . ALA A 1 85 ? -29.846 -8.768 34.480 1.00 54.59 85 ALA A N 1
ATOM 631 C CA . ALA A 1 85 ? -30.359 -10.064 34.911 1.00 54.59 85 ALA A CA 1
ATOM 632 C C . ALA A 1 85 ? -30.020 -10.386 36.378 1.00 54.59 85 ALA A C 1
ATOM 634 O O . ALA A 1 85 ? -30.211 -11.524 36.806 1.00 54.59 85 ALA A O 1
ATOM 635 N N . ALA A 1 86 ? -29.550 -9.417 37.175 1.00 56.16 86 ALA A N 1
ATOM 636 C CA . ALA A 1 86 ? -29.578 -9.564 38.625 1.00 56.16 86 ALA A CA 1
ATOM 637 C C . ALA A 1 86 ? -31.055 -9.550 39.070 1.00 56.16 86 ALA A C 1
ATOM 639 O O . ALA A 1 86 ? -31.708 -8.508 38.957 1.00 56.16 86 ALA A O 1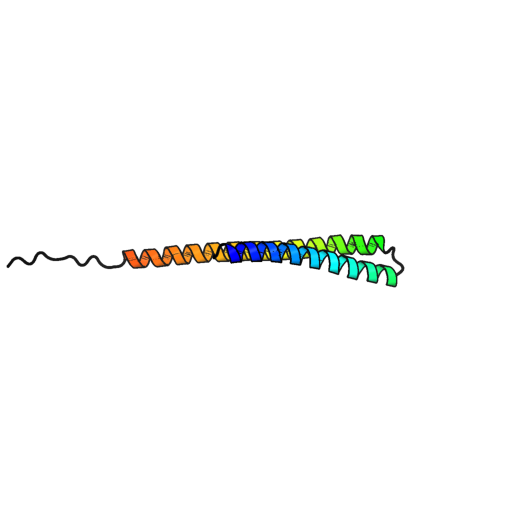
ATOM 640 N N . PRO A 1 87 ? -31.628 -10.675 39.548 1.00 56.56 87 PRO A N 1
ATOM 641 C CA . PRO A 1 87 ? -33.000 -10.679 40.017 1.00 56.56 87 PRO A CA 1
ATOM 642 C C . PRO A 1 87 ? -33.078 -9.680 41.162 1.00 56.56 87 PRO A C 1
ATOM 644 O O . PRO A 1 87 ? -32.387 -9.829 42.173 1.00 56.56 87 PRO A O 1
ATOM 647 N N . SER A 1 88 ? -33.901 -8.645 40.978 1.00 61.16 88 SER A N 1
ATOM 648 C CA . SER A 1 88 ? -34.337 -7.766 42.052 1.00 61.16 88 SER A CA 1
ATOM 649 C C . SER A 1 88 ? -34.706 -8.664 43.229 1.00 61.16 88 SER A C 1
ATOM 651 O O . SER A 1 88 ? -35.700 -9.39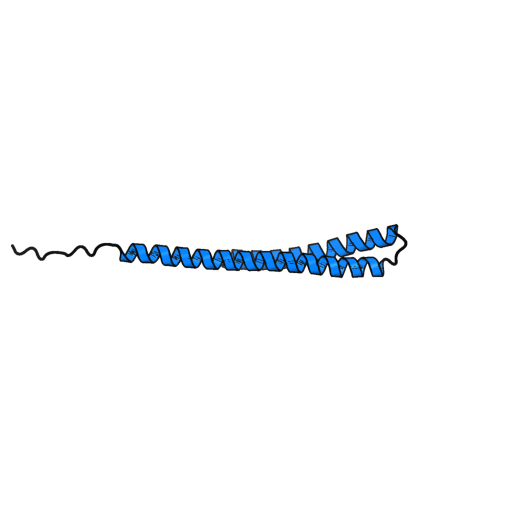4 43.174 1.00 61.16 88 SER A O 1
ATOM 653 N N . ARG A 1 89 ? -33.862 -8.686 44.271 1.00 59.66 89 ARG A N 1
ATOM 654 C CA . ARG A 1 89 ? -34.261 -9.244 45.556 1.00 59.66 89 ARG A CA 1
ATOM 655 C C . ARG A 1 89 ? -35.435 -8.383 45.979 1.00 59.66 89 ARG A C 1
ATOM 657 O O . ARG A 1 89 ? -35.247 -7.268 46.453 1.00 59.66 89 ARG A O 1
ATOM 664 N N . ARG A 1 90 ? -36.640 -8.894 45.742 1.00 59.00 90 ARG A N 1
ATOM 665 C CA . ARG A 1 90 ? -37.869 -8.430 46.363 1.00 59.00 90 ARG A CA 1
ATOM 666 C C . ARG A 1 90 ? -37.615 -8.501 47.866 1.00 59.00 90 ARG A C 1
ATOM 668 O O . ARG A 1 90 ? -37.637 -9.576 48.454 1.00 59.00 90 ARG A O 1
ATOM 675 N N . ILE A 1 91 ? -37.266 -7.362 48.452 1.00 65.69 91 ILE A N 1
ATOM 676 C CA . ILE A 1 91 ? -37.165 -7.199 49.896 1.00 65.69 91 ILE A CA 1
ATOM 677 C C . ILE A 1 91 ? -38.609 -7.250 50.384 1.00 65.69 91 ILE A C 1
ATOM 679 O O . ILE A 1 91 ? -39.364 -6.298 50.193 1.00 65.69 91 ILE A O 1
ATOM 683 N N . GLU A 1 92 ? -39.030 -8.394 50.917 1.00 68.88 92 GLU A N 1
ATOM 684 C CA . GLU A 1 92 ? -40.309 -8.471 51.612 1.00 68.88 92 GLU A CA 1
ATOM 685 C C . GLU A 1 92 ? -40.231 -7.609 52.879 1.00 68.88 92 GLU A C 1
ATOM 687 O O . GLU A 1 92 ? -39.248 -7.702 53.625 1.00 68.88 92 GLU A O 1
ATOM 692 N N . PRO A 1 93 ? -41.230 -6.749 53.140 1.00 64.06 93 PRO A N 1
ATOM 693 C CA . PRO A 1 93 ? -41.296 -6.031 54.397 1.00 64.06 93 PRO A CA 1
ATOM 694 C C . PRO A 1 93 ? -41.548 -7.046 55.513 1.00 64.06 93 PRO A C 1
ATOM 696 O O . PRO A 1 93 ? -42.594 -7.692 55.573 1.00 64.06 93 PRO A O 1
ATOM 699 N N . ARG A 1 94 ? -40.558 -7.197 56.395 1.00 59.78 94 ARG A N 1
ATOM 700 C CA . ARG A 1 94 ? -40.664 -8.003 57.609 1.00 59.78 94 ARG A CA 1
ATOM 701 C C . ARG A 1 94 ? -41.613 -7.286 58.568 1.00 59.78 94 ARG A C 1
ATOM 703 O O . ARG A 1 94 ? -41.199 -6.417 59.324 1.00 59.78 94 ARG A O 1
ATOM 710 N N . ILE A 1 95 ? -42.893 -7.623 58.478 1.00 62.38 95 ILE A N 1
ATOM 711 C CA . ILE A 1 95 ? -43.894 -7.301 59.496 1.00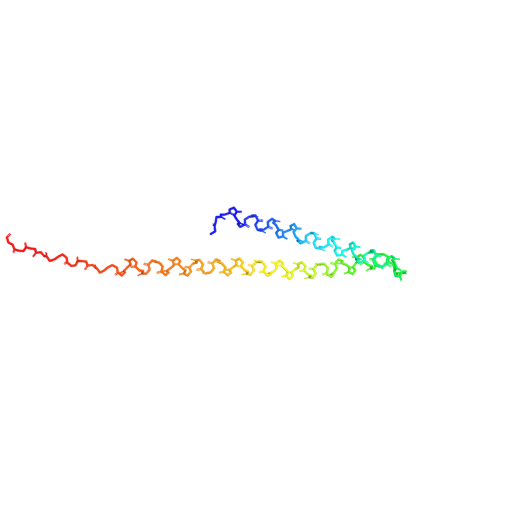 62.38 95 ILE A CA 1
ATOM 712 C C . ILE A 1 95 ? -43.597 -8.159 60.728 1.00 62.38 95 ILE A C 1
ATOM 714 O O . ILE A 1 95 ? -43.729 -9.382 60.685 1.00 62.38 95 ILE A O 1
ATOM 718 N N . GLY A 1 96 ? -43.139 -7.504 61.792 1.00 57.00 96 GLY A N 1
ATOM 719 C CA . GLY A 1 96 ? -42.877 -8.079 63.109 1.00 57.00 96 GLY A CA 1
ATOM 720 C C . GLY A 1 96 ? -42.538 -6.984 64.098 1.00 57.00 96 GLY A C 1
ATOM 721 O O . GLY A 1 96 ? -41.498 -6.329 63.870 1.00 57.00 96 GLY A O 1
#

Radius of gyration: 27.03 Å; chains: 1; bounding box: 63×16×85 Å